Protein AF-A0A0P8C4E2-F1 (afdb_monomer_lite)

Secondary structure (DSSP, 8-state):
----------THHHHHHTSPPPHHHHHHHHHHHHTT-S-HHHHHHHHHHHHH-HHHHHHHHHHHHHHHHHHHHHHHHHS-------------PPPP-------------------

Radius of gyration: 33.0 Å; chains: 1; bounding box: 66×33×83 Å

Sequence (115 aa):
MTQTAHSENDPSEKSFLERAFTTDEKFELLSAYLDNEVTEQQKKLVEQWLLSDLRMQQHYRSQLKLRRAMKALGSHLFSDTPLPSLEKSSPAQPPFNSSNSCTSQKTSQKLSAAS

pLDDT: mean 70.11, std 19.1, range [3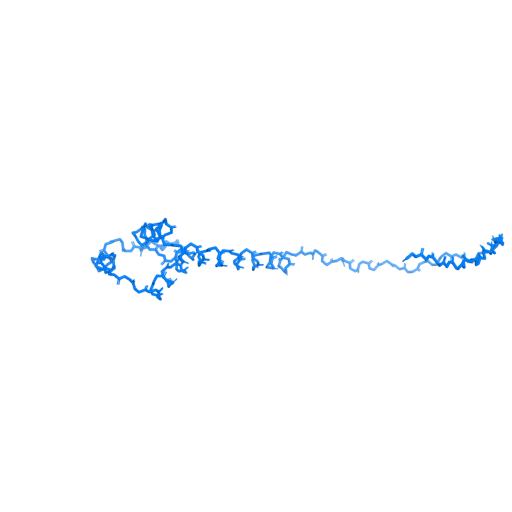8.44, 92.44]

Structure (mmCIF, N/CA/C/O backbone):
data_AF-A0A0P8C4E2-F1
#
_entry.id   AF-A0A0P8C4E2-F1
#
loop_
_atom_site.group_PDB
_atom_site.id
_atom_site.type_symbol
_atom_site.label_atom_id
_atom_site.label_alt_id
_atom_site.label_comp_id
_atom_site.label_asym_id
_atom_site.label_entity_id
_atom_site.label_seq_id
_atom_site.pdbx_PDB_ins_code
_atom_site.Cartn_x
_atom_site.Cartn_y
_atom_site.Cartn_z
_atom_site.occupancy
_atom_site.B_iso_or_equiv
_atom_site.auth_seq_id
_atom_site.auth_comp_id
_atom_site.auth_asym_id
_atom_site.auth_atom_id
_atom_site.pdbx_PDB_model_num
ATOM 1 N N . MET A 1 1 ? 17.138 -21.669 20.458 1.00 38.44 1 MET A N 1
ATOM 2 C CA . MET A 1 1 ? 16.984 -20.273 20.001 1.00 38.44 1 MET A CA 1
ATOM 3 C C . MET A 1 1 ? 15.511 -20.060 19.704 1.00 38.44 1 MET A C 1
ATOM 5 O O . MET A 1 1 ? 15.053 -20.401 18.626 1.00 38.44 1 MET A O 1
ATOM 9 N N . THR A 1 2 ? 14.751 -19.636 20.709 1.00 44.47 2 THR A N 1
ATOM 10 C CA . THR A 1 2 ? 13.295 -19.460 20.644 1.00 44.47 2 THR A CA 1
ATOM 11 C C . THR A 1 2 ? 13.001 -18.002 20.962 1.00 44.47 2 THR A C 1
ATOM 13 O O . THR A 1 2 ? 13.132 -17.595 22.113 1.00 44.47 2 THR A O 1
ATOM 16 N N . GLN A 1 3 ? 12.658 -17.208 19.950 1.00 38.50 3 GLN A N 1
ATOM 17 C CA . GLN A 1 3 ? 12.019 -15.910 20.152 1.00 38.50 3 GLN A CA 1
ATOM 18 C C . GLN A 1 3 ? 10.578 -16.029 19.666 1.00 38.50 3 GLN A C 1
ATOM 20 O O . GLN A 1 3 ? 10.268 -15.865 18.493 1.00 38.50 3 GLN A O 1
ATOM 25 N N . THR A 1 4 ? 9.722 -16.401 20.609 1.00 51.91 4 THR A N 1
ATOM 26 C CA . THR A 1 4 ? 8.266 -16.274 20.566 1.00 51.91 4 THR A CA 1
ATOM 27 C C . THR A 1 4 ? 7.897 -15.181 21.557 1.00 51.91 4 THR A C 1
ATOM 29 O O . THR A 1 4 ? 8.117 -15.382 22.748 1.00 51.91 4 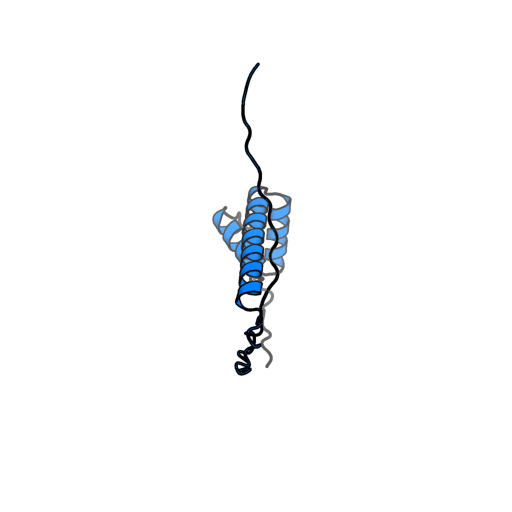THR A O 1
ATOM 32 N N . ALA A 1 5 ? 7.358 -14.061 21.069 1.00 44.03 5 ALA A N 1
ATOM 33 C CA . ALA A 1 5 ? 6.439 -13.180 21.798 1.00 44.03 5 ALA A CA 1
ATOM 34 C C . ALA A 1 5 ? 5.901 -12.087 20.853 1.00 44.03 5 ALA A C 1
ATOM 36 O O . ALA A 1 5 ? 6.194 -10.907 21.015 1.00 44.03 5 ALA A O 1
ATOM 37 N N . HIS A 1 6 ? 5.090 -12.471 19.861 1.00 46.94 6 HIS A N 1
ATOM 38 C CA . HIS A 1 6 ? 4.040 -11.556 19.421 1.00 46.94 6 HIS A CA 1
ATOM 39 C C . HIS A 1 6 ? 3.009 -11.548 20.546 1.00 46.94 6 HIS A C 1
ATOM 41 O O . HIS A 1 6 ? 2.316 -12.537 20.772 1.00 46.94 6 HIS A O 1
ATOM 47 N N . SER A 1 7 ? 3.011 -10.470 21.325 1.00 49.94 7 SER A N 1
ATOM 48 C CA . SER A 1 7 ? 2.048 -10.231 22.392 1.00 49.94 7 SER A CA 1
ATOM 49 C C . SER A 1 7 ? 0.678 -10.000 21.753 1.00 49.94 7 SER A C 1
ATOM 51 O O . SER A 1 7 ? 0.318 -8.882 21.396 1.00 49.94 7 SER A O 1
ATOM 53 N N . GLU A 1 8 ? -0.058 -11.087 21.539 1.00 59.50 8 GLU A N 1
ATOM 54 C CA . GLU A 1 8 ? -1.468 -11.061 21.173 1.00 59.50 8 GLU A CA 1
ATOM 55 C C . GLU A 1 8 ? -2.264 -10.371 22.297 1.00 59.50 8 GLU A C 1
ATOM 57 O O . GLU A 1 8 ? -2.165 -10.758 23.457 1.00 59.50 8 GLU A O 1
ATOM 62 N N . ASN A 1 9 ? -3.087 -9.380 21.939 1.00 53.97 9 ASN A N 1
ATOM 63 C CA . ASN A 1 9 ? -3.983 -8.598 22.809 1.00 53.97 9 ASN A CA 1
ATOM 64 C C . ASN A 1 9 ? -3.347 -7.490 23.664 1.00 53.97 9 ASN A C 1
ATOM 66 O O . ASN A 1 9 ? -3.519 -7.451 24.882 1.00 53.97 9 ASN A O 1
ATOM 70 N N . ASP A 1 10 ? -2.752 -6.493 23.007 1.00 57.94 10 ASP A N 1
ATOM 71 C CA . ASP A 1 10 ? -2.825 -5.131 23.538 1.00 57.94 10 ASP A CA 1
ATOM 72 C C . ASP A 1 10 ? -4.186 -4.501 23.142 1.00 57.94 10 ASP A C 1
ATOM 74 O O . ASP A 1 10 ? -4.516 -4.446 21.951 1.00 57.94 10 ASP A O 1
ATOM 78 N N . PRO A 1 11 ? -5.025 -4.051 24.096 1.00 58.00 11 PRO A N 1
ATOM 79 C CA . PRO A 1 11 ? -6.333 -3.460 23.798 1.00 58.00 11 PRO A CA 1
ATOM 80 C C . PRO A 1 11 ? -6.251 -2.136 23.012 1.00 58.00 11 PRO A C 1
ATOM 82 O O . PRO A 1 11 ? -7.274 -1.678 22.495 1.00 58.00 11 PRO A O 1
ATOM 85 N N . SER A 1 12 ? -5.063 -1.536 22.873 1.00 58.00 12 SER A N 1
ATOM 86 C CA . SER A 1 12 ? -4.837 -0.308 22.106 1.00 58.00 12 SER A CA 1
ATOM 87 C C . SER A 1 12 ? -4.910 -0.537 20.588 1.00 58.00 12 SER A C 1
ATOM 89 O O . SER A 1 12 ? -5.412 0.327 19.868 1.00 58.00 12 SER A O 1
ATOM 91 N N . GLU A 1 13 ? -4.562 -1.731 20.090 1.00 62.34 13 GLU A N 1
ATOM 92 C CA . GLU A 1 13 ? -4.675 -2.094 18.661 1.00 62.34 13 GLU A CA 1
ATOM 93 C C . GLU A 1 13 ? -6.119 -2.011 18.146 1.00 62.34 13 GLU A C 1
ATOM 95 O O . GLU A 1 13 ? -6.380 -1.619 17.010 1.00 62.34 13 GLU A O 1
ATOM 100 N N . LYS A 1 14 ? -7.098 -2.324 18.997 1.00 59.25 14 LYS A N 1
ATOM 101 C CA . LYS A 1 14 ? -8.515 -2.254 18.622 1.00 59.25 14 LYS A CA 1
ATOM 102 C C . LYS A 1 14 ? -8.979 -0.810 18.423 1.00 59.25 14 LYS A C 1
ATOM 104 O O . LYS A 1 14 ? -9.751 -0.532 17.512 1.00 59.25 14 LYS A O 1
ATOM 109 N N . SER A 1 15 ? -8.471 0.106 19.252 1.00 65.25 15 SER A N 1
ATOM 110 C CA . SER A 1 15 ? -8.753 1.541 19.137 1.00 65.25 15 SER A CA 1
ATOM 111 C C . SER A 1 15 ? -8.148 2.147 17.869 1.00 65.25 15 SER A C 1
ATOM 113 O O . SER A 1 15 ? -8.720 3.065 17.283 1.00 65.25 15 SER A O 1
ATOM 115 N N . PHE A 1 16 ? -7.026 1.584 17.418 1.00 68.81 16 PHE A N 1
ATOM 116 C CA . PHE A 1 16 ? -6.366 1.980 16.186 1.00 68.81 16 PHE A CA 1
ATOM 117 C C . PHE A 1 16 ? -7.231 1.644 14.966 1.00 68.81 16 PHE A C 1
ATOM 119 O O . PHE A 1 16 ? -7.451 2.504 14.123 1.00 68.81 16 PHE A O 1
ATOM 126 N N . LEU A 1 17 ? -7.815 0.443 14.918 1.00 69.44 17 LEU A N 1
ATOM 127 C CA . LEU A 1 17 ? -8.653 -0.010 13.797 1.00 69.44 17 LEU A CA 1
ATOM 128 C C . LEU A 1 17 ? -9.989 0.742 13.671 1.00 69.44 17 LEU A C 1
ATOM 130 O O . LEU A 1 17 ? -10.552 0.795 12.579 1.00 69.44 17 LEU A O 1
ATOM 134 N N . GLU A 1 18 ? -10.498 1.314 14.765 1.00 68.12 18 GLU A N 1
ATOM 135 C CA . GLU A 1 18 ? -11.779 2.040 14.787 1.00 68.12 18 GLU A CA 1
ATOM 136 C C . GLU A 1 18 ? -11.627 3.544 14.497 1.00 68.12 18 GLU A C 1
ATOM 138 O O . GLU A 1 18 ? -12.615 4.270 14.353 1.00 68.12 18 GLU A O 1
ATOM 143 N N . ARG A 1 19 ? -10.388 4.037 14.380 1.00 81.25 19 ARG A N 1
ATOM 144 C CA . ARG A 1 19 ? -10.113 5.428 14.017 1.00 81.25 19 ARG A CA 1
ATOM 145 C C . ARG A 1 19 ? -10.179 5.614 12.499 1.00 81.25 19 ARG A C 1
ATOM 147 O O . ARG A 1 19 ? -9.728 4.782 11.720 1.00 81.25 19 ARG A O 1
ATOM 154 N N . ALA A 1 20 ? -10.705 6.756 12.059 1.00 79.88 20 ALA A N 1
ATOM 155 C CA . ALA A 1 20 ? -10.558 7.190 10.676 1.00 79.88 20 ALA A CA 1
ATOM 156 C C . ALA A 1 20 ? -9.082 7.501 10.373 1.00 79.88 20 ALA A C 1
ATOM 158 O O . ALA A 1 20 ? -8.505 8.401 10.979 1.00 79.88 20 ALA A O 1
ATOM 159 N N . PHE A 1 21 ? -8.504 6.770 9.421 1.00 84.62 21 PHE A N 1
ATOM 160 C CA . PHE A 1 21 ? -7.120 6.944 8.984 1.00 84.62 21 PHE A CA 1
ATOM 161 C C . PHE A 1 21 ? -6.992 8.029 7.913 1.00 84.62 21 PHE A C 1
ATOM 163 O O . PHE A 1 21 ? -7.746 8.053 6.928 1.00 84.62 21 PHE A O 1
ATOM 170 N N . THR A 1 22 ? -5.990 8.885 8.076 1.00 89.94 22 THR A N 1
ATOM 171 C CA . THR A 1 22 ? -5.534 9.838 7.061 1.00 89.94 22 THR A CA 1
ATOM 172 C C . THR A 1 22 ? -4.874 9.119 5.879 1.00 89.94 22 THR A C 1
ATOM 174 O O . THR A 1 22 ? -4.601 7.921 5.913 1.00 89.94 22 THR A O 1
ATOM 177 N N . THR A 1 23 ? -4.636 9.843 4.781 1.00 86.56 23 THR A N 1
ATOM 178 C CA . THR A 1 23 ? -3.984 9.259 3.594 1.00 86.56 23 THR A CA 1
ATOM 179 C C . THR A 1 23 ? -2.552 8.811 3.896 1.00 86.56 23 THR A C 1
ATOM 181 O O . THR A 1 23 ? -2.130 7.773 3.390 1.00 86.56 23 THR A O 1
ATOM 184 N N . ASP A 1 24 ? -1.835 9.553 4.742 1.00 87.69 24 ASP A N 1
ATOM 185 C CA . ASP A 1 24 ? -0.449 9.249 5.103 1.00 87.69 24 ASP A CA 1
ATOM 186 C C . ASP A 1 24 ? -0.361 8.021 6.016 1.00 87.69 24 ASP A C 1
ATOM 188 O O . ASP A 1 24 ? 0.427 7.118 5.749 1.00 87.69 24 ASP A O 1
ATOM 192 N N . GLU A 1 25 ? -1.247 7.902 7.011 1.00 89.94 25 GLU A N 1
ATOM 193 C CA . GLU A 1 25 ? -1.297 6.709 7.873 1.00 89.94 25 GLU A CA 1
ATOM 194 C C . GLU A 1 25 ? -1.657 5.445 7.077 1.00 89.94 25 GLU A C 1
ATOM 196 O O . GLU A 1 25 ? -1.117 4.366 7.317 1.00 89.94 25 GLU A O 1
ATOM 201 N N . LYS A 1 26 ? -2.545 5.565 6.079 1.00 90.12 26 LYS A N 1
ATOM 202 C CA . LYS A 1 26 ? -2.854 4.451 5.170 1.00 90.12 26 LYS A CA 1
ATOM 203 C C . LYS A 1 26 ? -1.636 4.037 4.348 1.00 90.12 26 LYS A C 1
ATOM 205 O O . LYS A 1 26 ? -1.437 2.843 4.127 1.00 90.12 26 LYS A O 1
ATOM 210 N N . PHE A 1 27 ? -0.844 5.004 3.880 1.00 90.00 27 PHE A N 1
ATOM 211 C CA . PHE A 1 27 ? 0.398 4.733 3.160 1.00 90.00 27 PHE A CA 1
ATOM 212 C C . PHE A 1 27 ? 1.394 3.992 4.055 1.00 90.00 27 PHE A C 1
ATOM 214 O O . PHE A 1 27 ? 1.918 2.959 3.638 1.00 90.00 27 PHE A O 1
ATOM 221 N N . GLU A 1 28 ? 1.601 4.477 5.279 1.00 91.31 28 GLU A N 1
ATOM 222 C CA . GLU A 1 28 ? 2.526 3.885 6.248 1.00 91.31 28 GLU A CA 1
ATOM 223 C C . GLU A 1 28 ? 2.139 2.434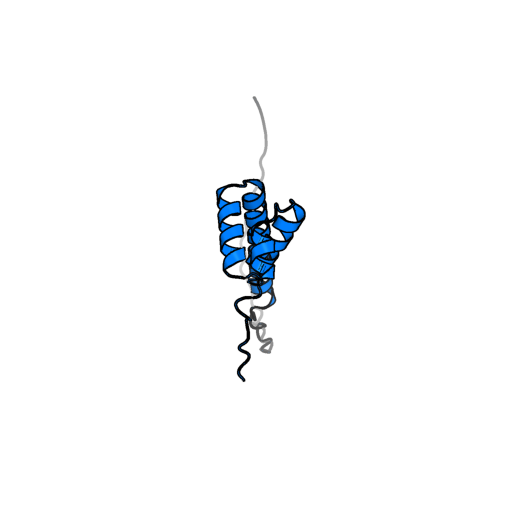 6.568 1.00 91.31 28 GLU A C 1
ATOM 225 O O . GLU A 1 28 ? 2.969 1.522 6.469 1.00 91.31 28 GLU A O 1
ATOM 230 N N . LEU A 1 29 ? 0.848 2.193 6.819 1.00 91.75 29 LEU A N 1
ATOM 231 C CA . LEU A 1 29 ? 0.341 0.851 7.093 1.00 91.75 29 LEU A CA 1
ATOM 232 C C . LEU A 1 29 ? 0.471 -0.083 5.880 1.00 91.75 29 LEU A C 1
ATOM 234 O O . LEU A 1 29 ? 0.758 -1.269 6.035 1.00 91.75 29 LEU A O 1
ATOM 238 N N . LEU A 1 30 ? 0.292 0.431 4.658 1.00 92.06 30 LEU A N 1
ATOM 239 C CA . LEU A 1 30 ? 0.461 -0.355 3.435 1.00 92.06 30 LEU A CA 1
ATOM 240 C C . LEU A 1 30 ? 1.925 -0.742 3.189 1.00 92.06 30 LEU A C 1
ATOM 242 O O . LEU A 1 30 ? 2.176 -1.867 2.751 1.00 92.06 30 LEU A O 1
ATOM 246 N N . SER A 1 31 ? 2.881 0.151 3.474 1.00 90.69 31 SER A N 1
ATOM 247 C CA . SER A 1 31 ? 4.306 -0.204 3.424 1.00 90.69 31 SER A CA 1
ATOM 248 C C . SER A 1 31 ? 4.642 -1.292 4.438 1.00 90.69 31 SER A C 1
ATOM 250 O O . SER A 1 31 ? 5.168 -2.330 4.041 1.00 90.69 31 SER A O 1
ATOM 252 N N . ALA A 1 32 ? 4.228 -1.127 5.698 1.00 92.31 32 ALA A N 1
ATOM 253 C CA . ALA A 1 32 ? 4.437 -2.140 6.730 1.00 92.31 32 ALA A CA 1
ATOM 254 C C . ALA A 1 32 ? 3.796 -3.486 6.340 1.00 92.31 32 ALA A C 1
ATOM 256 O O . ALA A 1 32 ? 4.388 -4.547 6.540 1.00 92.31 32 ALA A O 1
ATOM 257 N N . TYR A 1 33 ? 2.613 -3.462 5.707 1.00 92.31 33 TYR A N 1
ATOM 258 C CA . TYR A 1 33 ? 1.948 -4.673 5.220 1.00 92.31 33 TYR A CA 1
ATOM 259 C C . TYR A 1 33 ? 2.786 -5.426 4.183 1.00 92.31 33 TYR A C 1
ATOM 261 O O . TYR A 1 33 ? 2.860 -6.654 4.222 1.00 92.31 33 TYR A O 1
ATOM 269 N N . LEU A 1 34 ? 3.448 -4.717 3.267 1.00 89.12 34 LEU A N 1
ATOM 270 C CA . LEU A 1 34 ? 4.324 -5.350 2.281 1.00 89.12 34 LEU A CA 1
ATOM 271 C C . LEU A 1 34 ? 5.584 -5.964 2.894 1.00 89.12 34 LEU A C 1
ATOM 273 O O . LEU A 1 34 ? 6.122 -6.926 2.329 1.00 89.12 34 LEU A O 1
ATOM 277 N N . ASP A 1 35 ? 6.063 -5.407 3.998 1.00 87.81 35 ASP A N 1
ATOM 278 C CA . ASP A 1 35 ? 7.235 -5.890 4.727 1.00 87.81 35 ASP A CA 1
ATOM 279 C C . ASP A 1 35 ? 6.876 -6.920 5.818 1.00 87.81 35 ASP A C 1
ATOM 281 O O . ASP A 1 35 ? 7.765 -7.454 6.474 1.00 87.81 35 ASP A O 1
ATOM 285 N N . ASN A 1 36 ? 5.595 -7.308 5.918 1.00 87.50 36 ASN A N 1
ATOM 286 C CA . ASN A 1 36 ? 5.041 -8.220 6.929 1.00 87.50 36 ASN A CA 1
ATOM 287 C C . ASN A 1 36 ? 5.209 -7.715 8.377 1.00 87.50 36 ASN A C 1
ATOM 289 O O . ASN A 1 36 ? 5.244 -8.514 9.311 1.00 87.50 36 ASN A O 1
ATOM 293 N N . GLU A 1 37 ? 5.277 -6.398 8.570 1.00 91.75 37 GLU A N 1
ATOM 294 C CA . GLU A 1 37 ? 5.416 -5.744 9.879 1.00 91.75 37 GLU A CA 1
ATOM 295 C C . GLU A 1 37 ? 4.066 -5.300 10.473 1.00 91.75 37 GLU A C 1
ATOM 297 O O . GLU A 1 37 ? 4.021 -4.488 11.393 1.00 91.75 37 GLU A O 1
ATOM 302 N N . VAL A 1 38 ? 2.947 -5.823 9.961 1.00 89.00 38 VAL A N 1
ATOM 303 C CA . VAL A 1 38 ? 1.594 -5.526 10.465 1.00 89.00 38 VAL A CA 1
ATOM 304 C C . VAL A 1 38 ? 0.989 -6.712 11.199 1.00 89.00 38 VAL A C 1
ATOM 306 O O . VAL A 1 38 ? 1.324 -7.868 10.936 1.00 89.00 38 VAL A O 1
ATOM 309 N N . THR A 1 39 ? 0.035 -6.433 12.082 1.00 88.94 39 THR A N 1
ATOM 310 C CA . THR A 1 39 ? -0.740 -7.475 12.765 1.00 88.94 39 THR A CA 1
ATOM 311 C C . THR A 1 39 ? -1.848 -8.044 11.874 1.00 88.94 39 THR A C 1
ATOM 313 O O . THR A 1 39 ? -2.247 -7.452 10.867 1.00 88.94 39 THR A O 1
ATOM 316 N N . GLU A 1 40 ? -2.384 -9.216 12.229 1.00 87.44 40 GLU A N 1
ATOM 317 C CA . GLU A 1 40 ? -3.437 -9.894 11.452 1.00 87.44 40 GLU A CA 1
ATOM 318 C C . GLU A 1 40 ? -4.710 -9.041 11.301 1.00 87.44 40 GLU A C 1
ATOM 320 O O . GLU A 1 40 ? -5.413 -9.103 10.289 1.00 87.44 40 GLU A O 1
ATOM 325 N N . GLN A 1 41 ? -5.019 -8.213 12.296 1.00 86.31 41 GLN A N 1
ATOM 326 C CA . GLN A 1 41 ? -6.165 -7.316 12.269 1.00 86.31 41 GLN A CA 1
ATOM 327 C C . GLN A 1 41 ? -5.925 -6.127 11.328 1.00 86.31 41 GLN A C 1
ATOM 329 O O . GLN A 1 41 ? -6.799 -5.795 10.524 1.00 86.31 41 GLN A O 1
ATOM 334 N N . GLN A 1 42 ? -4.733 -5.528 11.379 1.00 89.44 42 GLN A N 1
ATOM 335 C CA . GLN A 1 42 ? -4.321 -4.460 10.464 1.00 89.44 42 GLN A CA 1
ATOM 336 C C . GLN A 1 42 ? -4.269 -4.958 9.016 1.00 89.44 42 GLN A C 1
ATOM 338 O O . GLN A 1 42 ? -4.720 -4.272 8.101 1.00 89.44 42 GLN A O 1
ATOM 343 N N . LYS A 1 43 ? -3.814 -6.194 8.802 1.00 91.25 43 LYS A N 1
ATOM 344 C CA . LYS A 1 43 ? -3.835 -6.851 7.495 1.00 91.25 43 LYS A CA 1
ATOM 345 C C . LYS A 1 43 ? -5.241 -6.914 6.898 1.00 91.25 43 LYS A C 1
ATOM 347 O O . LYS A 1 43 ? -5.427 -6.492 5.760 1.00 91.25 43 LYS A O 1
ATOM 352 N N . LYS A 1 44 ? -6.242 -7.358 7.667 1.00 90.88 44 LYS A N 1
ATOM 353 C CA . LYS A 1 44 ? -7.646 -7.382 7.209 1.00 90.88 44 LYS A CA 1
ATOM 354 C C . LYS A 1 44 ? -8.161 -5.990 6.839 1.00 90.88 44 LYS A C 1
ATOM 356 O O . LYS A 1 44 ? -8.901 -5.842 5.869 1.00 90.88 44 LYS A O 1
ATOM 361 N N . LEU A 1 45 ? -7.763 -4.971 7.598 1.00 90.94 45 LEU A N 1
ATOM 362 C CA . LEU A 1 45 ? -8.117 -3.583 7.315 1.00 90.94 45 LEU A CA 1
ATOM 363 C C . LEU A 1 45 ? -7.486 -3.095 5.999 1.00 90.94 45 LEU A C 1
ATOM 365 O O . LEU A 1 45 ? -8.182 -2.532 5.153 1.00 90.94 45 LEU A O 1
ATOM 369 N N . VAL A 1 46 ? -6.196 -3.368 5.786 1.00 91.25 46 VAL A N 1
ATOM 370 C CA . VAL A 1 46 ? -5.499 -3.040 4.533 1.00 91.25 46 VAL A CA 1
ATOM 371 C C . VAL A 1 46 ? -6.122 -3.783 3.349 1.00 91.25 46 VAL A C 1
ATOM 373 O O . VAL A 1 46 ? -6.356 -3.175 2.306 1.00 91.25 46 VAL A O 1
ATOM 376 N N . GLU A 1 47 ? -6.456 -5.066 3.503 1.00 92.44 47 GLU A N 1
ATOM 377 C CA . GLU A 1 47 ? -7.170 -5.844 2.484 1.00 92.44 47 GLU A CA 1
ATOM 378 C C . GLU A 1 47 ? -8.519 -5.205 2.127 1.00 92.44 47 GLU A C 1
ATOM 380 O O . GLU A 1 47 ? -8.836 -5.059 0.945 1.00 92.44 47 GLU A O 1
ATOM 385 N N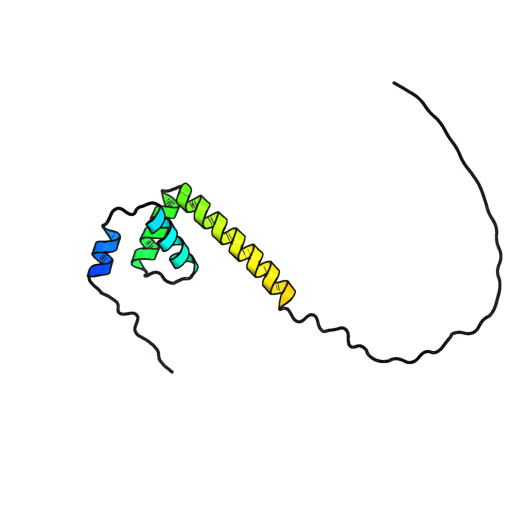 . GLN A 1 48 ? -9.284 -4.741 3.119 1.00 91.62 48 GLN A N 1
ATOM 386 C CA . GLN A 1 48 ? -10.534 -4.022 2.876 1.00 91.62 48 GLN A CA 1
ATOM 387 C C . GLN A 1 48 ? -10.302 -2.718 2.098 1.00 91.62 48 GLN A C 1
ATOM 389 O O . GLN A 1 48 ? -11.024 -2.444 1.135 1.00 91.62 48 GLN A O 1
ATOM 394 N N . TRP A 1 49 ? -9.274 -1.938 2.442 1.00 91.50 49 TRP A N 1
ATOM 395 C CA . TRP A 1 49 ? -8.930 -0.724 1.696 1.00 91.50 49 TRP A CA 1
ATOM 396 C C . TRP A 1 49 ? -8.493 -1.009 0.265 1.00 91.50 49 TRP A C 1
ATOM 398 O O . TRP A 1 49 ? -8.834 -0.243 -0.635 1.00 91.50 49 TRP A O 1
ATOM 408 N N . LEU A 1 50 ? -7.787 -2.113 0.024 1.00 91.00 50 LEU A N 1
ATOM 409 C CA . LEU A 1 50 ? -7.422 -2.528 -1.328 1.00 91.00 50 LEU A CA 1
ATOM 410 C C . LEU A 1 50 ? -8.647 -2.910 -2.166 1.00 91.00 50 LEU A C 1
ATOM 412 O O . LEU A 1 50 ? -8.591 -2.787 -3.387 1.00 91.00 50 LEU A O 1
ATOM 416 N N . LEU A 1 51 ? -9.764 -3.310 -1.556 1.00 92.19 51 LEU A N 1
ATOM 417 C CA . LEU A 1 51 ? -11.013 -3.564 -2.278 1.00 92.19 51 LEU A CA 1
ATOM 418 C C . LEU A 1 51 ? -11.786 -2.275 -2.585 1.00 92.19 51 LEU A C 1
ATOM 420 O O . LEU A 1 51 ? -12.354 -2.155 -3.669 1.00 92.19 51 LEU A O 1
ATOM 424 N N . SER A 1 52 ? -11.799 -1.310 -1.661 1.00 90.19 52 SER A N 1
ATOM 425 C CA . SER A 1 52 ? -12.651 -0.117 -1.766 1.00 90.19 52 SER A CA 1
ATOM 426 C C . SER A 1 52 ? -11.961 1.141 -2.313 1.00 90.19 52 SER A C 1
ATOM 428 O O . SER A 1 52 ? -12.637 1.9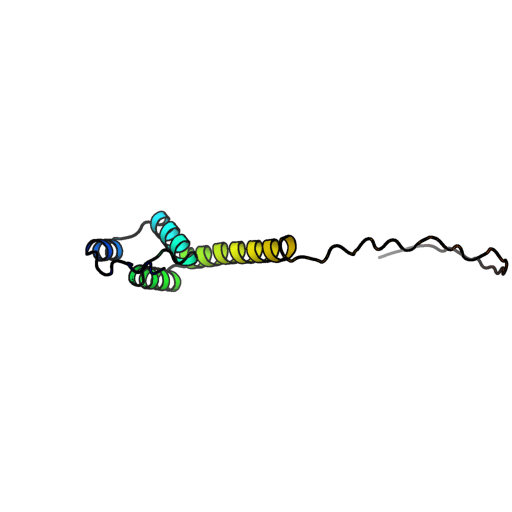96 -2.881 1.00 90.19 52 SER A O 1
ATOM 430 N N . ASP A 1 53 ? -10.646 1.304 -2.123 1.00 89.81 53 ASP A N 1
ATOM 431 C CA . ASP A 1 53 ? -9.917 2.547 -2.417 1.00 89.81 53 ASP A CA 1
ATOM 432 C C . ASP A 1 53 ? -8.939 2.381 -3.595 1.00 89.81 53 ASP A C 1
ATOM 434 O O . ASP A 1 53 ? -7.891 1.733 -3.510 1.00 89.81 53 ASP A O 1
ATOM 438 N N . LEU A 1 54 ? -9.261 3.036 -4.714 1.00 90.06 54 LEU A N 1
ATOM 439 C CA . LEU A 1 54 ? -8.441 3.026 -5.927 1.00 90.06 54 LEU A CA 1
ATOM 440 C C . LEU A 1 54 ? -7.039 3.614 -5.713 1.00 90.06 54 LEU A C 1
ATOM 442 O O . LEU A 1 54 ? -6.086 3.151 -6.346 1.00 90.06 54 LEU A O 1
ATOM 446 N N . ARG A 1 55 ? -6.881 4.617 -4.838 1.00 88.56 55 ARG A N 1
ATOM 447 C CA . ARG A 1 55 ? -5.564 5.217 -4.567 1.00 88.56 55 ARG A CA 1
ATOM 448 C C . ARG A 1 55 ? -4.664 4.215 -3.855 1.00 88.56 55 ARG A C 1
ATOM 450 O O . ARG A 1 55 ? -3.501 4.072 -4.229 1.00 88.56 55 ARG A O 1
ATOM 457 N N . MET A 1 56 ? -5.228 3.455 -2.919 1.00 89.12 56 MET A N 1
ATOM 458 C CA . MET A 1 56 ? -4.517 2.380 -2.224 1.00 89.12 56 MET A CA 1
ATOM 459 C C . MET A 1 56 ? -4.089 1.270 -3.182 1.00 89.12 56 MET A C 1
ATOM 461 O O . MET A 1 56 ? -2.933 0.847 -3.163 1.00 89.12 56 MET A O 1
ATOM 465 N N . GLN A 1 57 ? -4.971 0.861 -4.098 1.00 92.31 57 GLN A N 1
ATOM 466 C CA . GLN A 1 57 ? -4.624 -0.116 -5.136 1.00 92.31 57 GLN A CA 1
ATOM 467 C C . GLN A 1 57 ? -3.476 0.368 -6.031 1.00 92.31 57 GLN A C 1
ATOM 469 O O . GLN A 1 57 ? -2.557 -0.394 -6.344 1.00 92.31 57 GLN A O 1
ATOM 474 N N . GLN A 1 58 ? -3.507 1.632 -6.462 1.00 91.75 58 GLN A N 1
ATOM 475 C CA . GLN A 1 58 ? -2.428 2.213 -7.265 1.00 91.75 58 GLN A CA 1
ATOM 476 C C . GLN A 1 58 ? -1.106 2.253 -6.497 1.00 91.75 58 GLN A C 1
ATOM 478 O O . GLN A 1 58 ? -0.054 1.946 -7.071 1.00 91.75 58 GLN A O 1
ATOM 483 N N . HIS A 1 59 ? -1.165 2.584 -5.207 1.00 89.75 59 HIS A N 1
ATOM 484 C CA . HIS A 1 59 ? 0.003 2.620 -4.345 1.00 89.75 59 HIS A CA 1
ATOM 485 C C . HIS A 1 59 ? 0.642 1.235 -4.204 1.00 89.75 59 HIS A C 1
ATOM 487 O O . HIS A 1 59 ? 1.820 1.054 -4.522 1.00 89.75 59 HIS A O 1
ATOM 493 N N . TYR A 1 60 ? -0.176 0.232 -3.878 1.00 92.19 60 TYR A N 1
ATOM 494 C CA . TYR A 1 60 ? 0.237 -1.166 -3.774 1.00 92.19 60 TYR A CA 1
ATOM 495 C C . TYR A 1 60 ? 0.896 -1.668 -5.065 1.00 92.19 60 TYR A C 1
ATOM 497 O O . TYR A 1 60 ? 1.979 -2.257 -5.048 1.00 92.19 60 TYR A O 1
ATOM 505 N N . ARG A 1 61 ? 0.291 -1.373 -6.224 1.00 91.62 61 ARG A N 1
ATOM 506 C CA . ARG A 1 61 ? 0.856 -1.745 -7.532 1.00 91.62 61 ARG A CA 1
ATOM 507 C C . ARG A 1 61 ? 2.199 -1.069 -7.794 1.00 91.62 61 ARG A C 1
ATOM 509 O O . ARG A 1 61 ? 3.080 -1.701 -8.377 1.00 91.62 61 ARG A O 1
ATOM 516 N N . SER A 1 62 ? 2.352 0.194 -7.406 1.00 90.75 62 SER A N 1
ATOM 517 C CA . SER A 1 62 ? 3.593 0.951 -7.596 1.00 90.75 62 SER A CA 1
ATOM 518 C C . SER A 1 62 ? 4.726 0.399 -6.729 1.00 90.75 62 SER A C 1
ATOM 520 O O . SER A 1 62 ? 5.797 0.100 -7.260 1.00 90.75 62 SER A O 1
ATOM 522 N N . GLN A 1 63 ? 4.470 0.148 -5.443 1.00 87.25 63 GLN A N 1
ATOM 523 C CA . GLN A 1 63 ? 5.445 -0.479 -4.542 1.00 87.25 63 GLN A CA 1
ATOM 524 C C . GLN A 1 63 ? 5.821 -1.900 -5.004 1.00 87.25 63 GLN A C 1
ATOM 526 O O . GLN A 1 63 ? 6.999 -2.262 -5.022 1.00 87.25 63 GLN A O 1
ATOM 531 N N . LEU A 1 64 ? 4.855 -2.696 -5.480 1.00 90.00 64 LEU A N 1
ATOM 532 C CA . LEU A 1 64 ? 5.129 -4.041 -5.992 1.00 90.00 64 LEU A CA 1
ATOM 533 C C . LEU A 1 64 ? 6.000 -4.022 -7.259 1.00 90.00 64 LEU A C 1
ATOM 535 O O . LEU A 1 64 ? 6.887 -4.864 -7.412 1.00 90.00 64 LEU A O 1
ATOM 539 N N . LYS A 1 65 ? 5.772 -3.063 -8.167 1.00 90.00 65 LYS A N 1
ATOM 540 C CA . LYS A 1 65 ? 6.629 -2.861 -9.348 1.00 90.00 65 LYS A CA 1
ATOM 541 C C . LYS A 1 65 ? 8.063 -2.533 -8.940 1.00 90.00 65 LYS A C 1
ATOM 543 O O . LYS A 1 65 ? 8.983 -3.140 -9.486 1.00 90.00 65 LYS A O 1
ATOM 548 N N . LEU A 1 66 ? 8.243 -1.635 -7.970 1.00 87.31 66 LEU A N 1
ATOM 549 C CA . LEU A 1 66 ? 9.563 -1.267 -7.462 1.00 87.31 66 LEU A CA 1
ATOM 550 C C . LEU A 1 66 ? 10.289 -2.482 -6.869 1.00 87.31 66 LEU A C 1
ATOM 552 O O . LEU A 1 66 ? 11.403 -2.789 -7.288 1.00 87.31 66 LEU A O 1
ATOM 556 N N . ARG A 1 67 ? 9.630 -3.244 -5.986 1.00 87.06 67 ARG A N 1
ATOM 557 C CA . ARG A 1 67 ? 10.213 -4.459 -5.387 1.00 87.06 67 ARG A CA 1
ATOM 558 C C . ARG A 1 67 ? 10.593 -5.501 -6.439 1.00 87.06 67 ARG A C 1
ATOM 560 O O . ARG A 1 67 ? 11.657 -6.107 -6.348 1.00 87.06 67 ARG A O 1
ATOM 567 N N . ARG A 1 68 ? 9.762 -5.694 -7.471 1.00 87.81 68 ARG A N 1
ATOM 568 C CA . ARG A 1 68 ? 10.081 -6.593 -8.595 1.00 87.81 68 ARG A CA 1
ATOM 569 C C . ARG A 1 68 ? 11.315 -6.127 -9.367 1.00 87.81 68 ARG A C 1
ATOM 571 O O . ARG A 1 68 ? 12.174 -6.953 -9.657 1.00 87.81 68 ARG A O 1
ATOM 578 N N . ALA A 1 69 ? 11.416 -4.832 -9.663 1.00 87.31 69 ALA A N 1
ATOM 579 C CA . ALA A 1 69 ? 12.574 -4.265 -10.350 1.00 87.31 69 ALA A CA 1
ATOM 580 C C . ALA A 1 69 ? 13.859 -4.407 -9.516 1.00 87.31 69 ALA A C 1
ATOM 582 O O . ALA A 1 69 ? 14.884 -4.840 -10.037 1.00 87.31 69 ALA A O 1
ATOM 583 N N . MET A 1 70 ? 13.793 -4.132 -8.209 1.00 86.50 70 MET A N 1
ATOM 584 C CA . MET A 1 70 ? 14.930 -4.309 -7.298 1.00 86.50 70 MET A CA 1
ATOM 585 C C . MET A 1 70 ? 15.342 -5.777 -7.167 1.00 86.50 70 MET A C 1
ATOM 587 O O . MET A 1 70 ? 16.532 -6.076 -7.201 1.00 86.50 70 MET A O 1
ATOM 591 N N . LYS A 1 71 ? 14.381 -6.708 -7.082 1.00 84.62 71 LYS A N 1
ATOM 592 C CA . LYS A 1 71 ? 14.669 -8.149 -7.068 1.00 84.62 71 LYS A CA 1
ATOM 593 C C . LYS A 1 71 ? 15.336 -8.605 -8.366 1.00 84.62 71 LYS A C 1
ATOM 595 O O . LYS A 1 71 ? 16.270 -9.395 -8.304 1.00 84.62 71 LYS A O 1
ATOM 600 N N . ALA A 1 72 ? 14.894 -8.092 -9.517 1.00 83.38 72 ALA A N 1
ATOM 601 C CA . ALA A 1 72 ? 15.523 -8.380 -10.804 1.00 83.38 72 ALA A CA 1
ATOM 602 C C . ALA A 1 72 ? 16.972 -7.863 -10.857 1.00 83.38 72 ALA A C 1
ATOM 604 O O . ALA A 1 72 ? 17.874 -8.598 -11.259 1.00 83.38 72 ALA A O 1
ATOM 605 N N . LEU A 1 73 ? 17.217 -6.642 -10.371 1.00 79.88 73 LEU A N 1
ATOM 606 C CA . LEU A 1 73 ? 18.566 -6.078 -10.292 1.00 79.88 73 LEU A CA 1
ATOM 607 C C . LEU A 1 73 ? 19.466 -6.873 -9.334 1.00 79.88 73 LEU A C 1
ATOM 609 O O . LEU A 1 73 ? 20.571 -7.259 -9.705 1.00 79.88 73 LEU A O 1
ATOM 613 N N . GLY A 1 74 ? 18.980 -7.167 -8.126 1.00 71.06 74 GLY A N 1
ATOM 614 C CA . GLY A 1 74 ? 19.714 -7.950 -7.135 1.00 71.06 74 GLY A CA 1
ATOM 615 C C . GLY A 1 74 ? 20.019 -9.364 -7.626 1.00 71.06 74 GLY A C 1
ATOM 616 O O . GLY A 1 74 ? 21.129 -9.850 -7.443 1.00 71.06 74 GLY A O 1
ATOM 617 N N . SER A 1 75 ? 19.085 -10.000 -8.338 1.00 63.84 75 SER A N 1
ATOM 618 C CA . SER A 1 75 ? 19.351 -11.316 -8.918 1.00 63.84 75 SER A CA 1
ATOM 619 C C . SER A 1 75 ? 20.483 -11.296 -9.940 1.00 63.84 75 SER A C 1
ATOM 621 O O . SER A 1 75 ? 21.231 -12.252 -9.965 1.00 63.84 75 SER A O 1
ATOM 623 N N . HIS A 1 76 ? 20.661 -10.226 -10.721 1.00 65.56 76 HIS A N 1
ATOM 624 C CA . HIS A 1 76 ? 21.732 -10.151 -11.722 1.00 65.56 76 HIS A CA 1
ATOM 625 C C . HIS A 1 76 ? 23.086 -9.716 -11.135 1.00 65.56 76 HIS A C 1
ATOM 627 O O . HIS A 1 76 ? 24.131 -10.075 -11.665 1.00 65.56 76 HIS A O 1
ATOM 633 N N . LEU A 1 77 ? 23.090 -8.921 -10.059 1.00 59.31 77 LEU A N 1
ATOM 634 C CA . LEU A 1 77 ? 24.328 -8.444 -9.427 1.00 59.31 77 LEU A CA 1
ATOM 635 C C . LEU A 1 77 ? 24.916 -9.433 -8.413 1.00 59.31 77 LEU A C 1
ATOM 637 O O . LEU A 1 77 ? 26.125 -9.432 -8.210 1.00 59.31 77 LEU A O 1
ATOM 641 N N . PHE A 1 78 ? 24.074 -10.255 -7.781 1.00 60.88 78 PHE A N 1
ATOM 642 C CA . PHE A 1 78 ? 24.482 -11.180 -6.718 1.00 60.88 78 PHE A CA 1
ATOM 643 C C . PHE A 1 78 ? 24.345 -12.657 -7.101 1.00 60.88 78 PHE A C 1
ATOM 645 O O . PHE A 1 78 ? 24.699 -13.517 -6.300 1.00 60.88 78 PHE A O 1
ATOM 652 N N . SER A 1 79 ? 23.848 -12.986 -8.300 1.00 55.97 79 SER A N 1
ATOM 653 C CA . SER A 1 79 ? 24.069 -14.324 -8.842 1.00 55.97 79 SER A CA 1
ATOM 654 C C . SER A 1 79 ? 25.509 -14.391 -9.328 1.00 55.97 79 SER A C 1
ATOM 656 O O . SER A 1 79 ? 25.830 -13.777 -10.347 1.00 55.97 79 SER A O 1
ATOM 658 N N . ASP A 1 80 ? 26.350 -15.117 -8.592 1.00 56.12 80 ASP A N 1
ATOM 659 C CA . ASP A 1 80 ? 27.654 -15.608 -9.025 1.00 56.12 80 ASP A CA 1
ATOM 660 C C . ASP A 1 80 ? 27.576 -16.107 -10.472 1.00 56.12 80 ASP A C 1
ATOM 662 O O . ASP A 1 80 ? 27.266 -17.265 -10.754 1.00 56.12 80 ASP A O 1
ATOM 666 N N . THR A 1 81 ? 27.854 -15.217 -11.420 1.00 58.28 81 THR A N 1
ATOM 667 C CA . THR A 1 81 ? 28.348 -15.659 -12.711 1.00 58.28 81 THR A CA 1
ATOM 668 C C . THR A 1 81 ? 29.750 -16.145 -12.385 1.00 58.28 81 THR A C 1
ATOM 670 O O . THR A 1 81 ? 30.537 -15.333 -11.887 1.00 58.28 81 THR A O 1
ATOM 673 N N . PRO A 1 82 ? 30.084 -17.433 -12.583 1.00 50.06 82 PRO A N 1
ATOM 674 C CA . PRO A 1 82 ? 31.451 -17.871 -12.398 1.00 50.06 82 PRO A CA 1
ATOM 675 C C . PRO A 1 82 ? 32.304 -16.976 -13.290 1.00 50.06 82 PRO A C 1
ATOM 677 O O . PRO A 1 82 ? 32.100 -16.941 -14.507 1.00 50.06 82 PRO A O 1
ATOM 680 N N . LEU A 1 83 ? 33.202 -16.202 -12.677 1.00 54.16 83 LEU A N 1
ATOM 681 C CA . LEU A 1 83 ? 34.296 -15.551 -13.383 1.00 54.16 83 LEU A CA 1
ATOM 682 C C . LEU A 1 83 ? 34.860 -16.604 -14.343 1.00 54.16 83 LEU A C 1
ATOM 684 O O . LEU A 1 83 ? 35.234 -17.677 -13.858 1.00 54.16 83 LEU A O 1
ATOM 688 N N . PRO A 1 84 ? 34.871 -16.380 -15.673 1.00 56.94 84 PRO A N 1
ATOM 689 C CA . PRO A 1 84 ? 35.510 -17.325 -16.567 1.00 56.94 84 PRO A CA 1
ATOM 690 C C . PRO A 1 84 ? 36.951 -17.442 -16.087 1.00 56.94 84 PRO A C 1
ATOM 692 O O . PRO A 1 84 ? 37.696 -16.459 -16.109 1.00 56.94 84 PRO A O 1
ATOM 695 N N . SER A 1 85 ? 37.296 -18.617 -15.556 1.00 44.94 85 SER A N 1
ATOM 696 C CA . SER A 1 85 ? 38.640 -18.924 -15.101 1.00 44.94 85 SER A CA 1
ATOM 697 C C . SER A 1 85 ? 39.596 -18.504 -16.198 1.00 44.94 85 SER A C 1
ATOM 699 O O . SER A 1 85 ? 39.528 -18.994 -17.325 1.00 44.94 85 SER A O 1
ATOM 701 N N . LEU A 1 86 ? 40.477 -17.572 -15.855 1.00 51.09 86 LEU A N 1
ATOM 702 C CA . LEU A 1 86 ? 41.624 -17.182 -16.653 1.00 51.09 86 LEU A CA 1
ATOM 703 C C . LEU A 1 86 ? 42.622 -18.358 -16.632 1.00 51.09 86 LEU A C 1
ATOM 705 O O . LEU A 1 86 ? 43.726 -18.256 -16.102 1.00 51.09 86 LEU A O 1
ATOM 709 N N . GLU A 1 87 ? 42.219 -19.519 -17.158 1.00 52.97 87 GLU A N 1
ATOM 710 C CA . GLU A 1 87 ? 43.117 -20.637 -17.426 1.00 52.97 87 GLU A CA 1
ATOM 711 C C . GLU A 1 87 ? 43.953 -20.282 -18.654 1.00 52.97 87 GLU A C 1
ATOM 713 O O . GLU A 1 87 ? 43.635 -20.552 -19.808 1.00 52.97 87 GLU A O 1
ATOM 718 N N . LYS A 1 88 ? 45.024 -19.555 -18.353 1.00 55.00 88 LYS A N 1
ATOM 719 C CA . LYS A 1 88 ? 46.395 -19.830 -18.772 1.00 55.00 88 LYS A CA 1
ATOM 720 C C . LYS A 1 88 ? 46.540 -21.054 -19.696 1.00 55.00 88 LYS A C 1
ATOM 722 O O . LYS A 1 88 ? 46.980 -22.110 -19.259 1.00 55.00 88 LYS A O 1
ATOM 727 N N . SER A 1 89 ? 46.270 -20.881 -20.988 1.00 44.31 89 SER A N 1
ATOM 728 C CA . SER A 1 89 ? 46.784 -21.774 -22.025 1.00 44.31 89 SER A CA 1
ATOM 729 C C . SER A 1 89 ? 47.655 -20.983 -22.996 1.00 44.31 89 SER A C 1
ATOM 731 O O . SER A 1 89 ? 47.261 -19.965 -23.559 1.00 44.31 89 SER A O 1
ATOM 733 N N . SER A 1 90 ? 48.899 -21.442 -23.053 1.00 43.91 90 SER A N 1
ATOM 734 C CA . SER A 1 90 ? 50.093 -20.896 -23.695 1.00 43.91 90 SER A CA 1
ATOM 735 C C . SER A 1 90 ? 49.945 -20.679 -25.216 1.00 43.91 90 SER A C 1
ATOM 737 O O . SER A 1 90 ? 49.121 -21.345 -25.845 1.00 43.91 90 SER A O 1
ATOM 739 N N . PRO A 1 91 ? 50.762 -19.808 -25.848 1.00 54.84 91 PRO A N 1
ATOM 740 C CA . PRO A 1 91 ? 50.645 -19.483 -27.261 1.00 54.84 91 PRO A CA 1
ATOM 741 C C . PRO A 1 91 ? 51.370 -20.530 -28.114 1.00 54.84 91 PRO A C 1
ATOM 743 O O . PRO A 1 91 ? 52.582 -20.706 -28.004 1.00 54.84 91 PRO A O 1
ATOM 746 N N . ALA A 1 92 ? 50.644 -21.188 -29.013 1.00 40.91 92 ALA A N 1
ATOM 747 C CA . ALA A 1 92 ? 51.238 -21.947 -30.106 1.00 40.91 92 ALA A CA 1
ATOM 748 C C . ALA A 1 92 ? 50.681 -21.407 -31.424 1.00 40.91 92 ALA A C 1
ATOM 750 O O . ALA A 1 92 ? 49.516 -21.604 -31.767 1.00 40.91 92 ALA A O 1
ATOM 751 N N . GLN A 1 93 ? 51.526 -20.654 -32.125 1.00 54.91 93 GLN A N 1
ATOM 752 C CA . GLN A 1 93 ? 51.274 -20.169 -33.476 1.00 54.91 93 GLN A CA 1
ATOM 753 C C . GLN A 1 93 ? 50.982 -21.338 -34.430 1.00 54.91 93 GLN A C 1
ATOM 755 O O . GLN A 1 93 ? 51.676 -22.354 -34.353 1.00 54.91 93 GLN A O 1
ATOM 760 N N . PRO A 1 94 ? 50.080 -21.188 -35.410 1.00 45.88 94 PRO A N 1
ATOM 761 C CA . PRO A 1 94 ? 50.162 -21.965 -36.636 1.00 45.88 94 PRO A CA 1
ATOM 762 C C . PRO A 1 94 ? 51.100 -21.281 -37.657 1.00 45.88 94 PRO A C 1
ATOM 764 O O . PRO A 1 94 ? 51.160 -20.048 -37.719 1.00 45.88 94 PRO A O 1
ATOM 767 N N . PRO A 1 95 ? 51.852 -22.066 -38.449 1.00 48.88 95 PRO A N 1
ATOM 768 C CA . PRO A 1 95 ? 52.858 -21.560 -39.373 1.00 48.88 95 PRO A CA 1
ATOM 769 C C . PRO A 1 95 ? 52.249 -20.925 -40.631 1.00 48.88 95 PRO A C 1
ATOM 771 O O . PRO A 1 95 ? 51.229 -21.359 -41.162 1.00 48.88 95 PRO A O 1
ATOM 774 N N . PHE A 1 96 ? 52.955 -19.909 -41.121 1.00 48.03 96 PHE A N 1
ATOM 775 C CA . PHE A 1 96 ? 52.846 -19.312 -42.451 1.00 48.03 96 PHE A CA 1
ATOM 776 C C . PHE A 1 96 ? 52.888 -20.376 -43.568 1.00 48.03 96 PHE A C 1
ATOM 778 O O . PHE A 1 96 ? 53.863 -21.118 -43.632 1.00 48.03 96 PHE A O 1
ATOM 785 N N . ASN A 1 97 ? 51.898 -20.392 -44.475 1.00 45.09 97 ASN A N 1
ATOM 786 C CA . ASN A 1 97 ? 52.010 -20.808 -45.892 1.00 45.09 97 ASN A CA 1
ATOM 787 C C . ASN A 1 97 ? 50.662 -20.516 -46.599 1.00 45.09 97 ASN A C 1
ATOM 789 O O . ASN A 1 97 ? 49.667 -21.167 -46.314 1.00 45.09 97 ASN A O 1
ATOM 793 N N . SER A 1 98 ? 50.515 -19.370 -47.265 1.00 39.88 98 SER A N 1
ATOM 794 C CA . SER A 1 98 ? 50.680 -19.151 -48.716 1.00 39.88 98 SER A CA 1
ATOM 795 C C . SER A 1 98 ? 49.474 -19.547 -49.571 1.00 39.88 98 SER A C 1
ATOM 797 O O . SER A 1 98 ? 49.097 -20.709 -49.614 1.00 39.88 98 SER A O 1
ATOM 799 N N . SER A 1 99 ? 48.994 -18.537 -50.311 1.00 46.22 99 SER A N 1
ATOM 800 C CA . SER A 1 99 ? 48.242 -18.588 -51.575 1.00 46.22 99 SER A CA 1
ATOM 801 C C . SER A 1 99 ? 46.910 -19.359 -51.537 1.00 46.22 99 SER A C 1
ATOM 803 O O . SER A 1 99 ? 46.829 -20.523 -51.188 1.00 46.22 99 SER A O 1
ATOM 805 N N . ASN A 1 100 ? 45.784 -18.740 -51.892 1.00 45.53 100 ASN A N 1
ATOM 806 C CA . ASN A 1 100 ? 45.473 -18.486 -53.294 1.00 45.53 100 ASN A CA 1
ATOM 807 C C . ASN A 1 100 ? 44.601 -17.238 -53.498 1.00 45.53 100 ASN A C 1
ATOM 809 O O . ASN A 1 100 ? 43.593 -17.019 -52.834 1.00 45.53 100 ASN A O 1
ATOM 813 N N . SER A 1 101 ? 45.036 -16.469 -54.492 1.00 44.00 101 SER A N 1
ATOM 814 C CA . SER A 1 101 ? 44.310 -15.493 -55.303 1.00 44.00 101 SER A CA 1
ATOM 815 C C . SER A 1 101 ? 42.876 -15.920 -55.650 1.00 44.00 101 SER A C 1
ATOM 817 O O . SER A 1 101 ? 42.684 -17.084 -55.985 1.00 44.00 101 SER A O 1
ATOM 819 N N . CYS A 1 102 ? 41.905 -14.994 -55.675 1.00 44.56 102 CYS A N 1
ATOM 820 C CA . CYS A 1 102 ? 41.104 -14.732 -56.884 1.00 44.56 102 CYS A CA 1
ATOM 821 C C . CYS A 1 102 ? 40.108 -13.564 -56.703 1.00 44.56 102 CYS A C 1
ATOM 823 O O . CYS A 1 102 ? 39.277 -13.539 -55.800 1.00 44.56 102 CYS A O 1
ATOM 825 N N . THR A 1 103 ? 40.221 -12.624 -57.637 1.00 50.81 103 THR A N 1
ATOM 826 C CA . THR A 1 103 ? 39.344 -11.526 -58.093 1.00 50.81 103 THR A CA 1
ATOM 827 C C . THR A 1 103 ? 37.829 -11.795 -58.033 1.00 50.81 103 THR A C 1
ATOM 829 O O . THR A 1 103 ? 37.387 -12.875 -58.404 1.00 50.81 103 THR A O 1
ATOM 832 N N . SER A 1 104 ? 36.955 -10.840 -57.683 1.00 47.12 104 SER A N 1
ATOM 833 C CA . SER A 1 104 ? 36.385 -9.802 -58.583 1.00 47.12 104 SER A CA 1
ATOM 834 C C . SER A 1 104 ? 35.451 -8.897 -57.748 1.00 47.12 104 SER A C 1
ATOM 836 O O . SER A 1 104 ? 34.683 -9.409 -56.946 1.00 47.12 104 SER A O 1
ATOM 838 N N . GLN A 1 105 ? 35.627 -7.572 -57.694 1.00 48.69 105 GLN A N 1
ATOM 839 C CA . GLN A 1 105 ? 35.094 -6.530 -58.594 1.00 48.69 105 GLN A CA 1
ATOM 840 C C . GLN A 1 105 ? 33.559 -6.417 -58.710 1.00 48.69 105 GLN A C 1
ATOM 842 O O . GLN A 1 105 ? 32.880 -7.404 -58.966 1.00 48.69 105 GLN A O 1
ATOM 847 N N . LYS A 1 106 ? 33.123 -5.137 -58.757 1.00 52.38 106 LYS A N 1
ATOM 848 C CA . LYS A 1 106 ? 32.005 -4.568 -59.550 1.00 52.38 106 LYS A CA 1
ATOM 849 C C . LYS A 1 106 ? 30.664 -4.408 -58.807 1.00 52.38 106 LYS A C 1
ATOM 851 O O . LYS A 1 106 ? 30.194 -5.358 -58.213 1.00 52.38 106 LYS A O 1
ATOM 856 N N . THR A 1 107 ? 29.901 -3.311 -58.845 1.00 54.44 107 THR A N 1
ATOM 857 C CA . THR A 1 107 ? 30.014 -1.874 -59.181 1.00 54.44 107 THR A CA 1
ATOM 858 C C . THR A 1 107 ? 28.648 -1.270 -58.821 1.00 54.44 107 THR A C 1
ATOM 860 O O . THR A 1 107 ? 27.631 -1.950 -58.902 1.00 54.44 107 THR A O 1
ATOM 863 N N . SER A 1 108 ? 28.663 0.010 -58.455 1.00 51.78 108 SER A N 1
ATOM 864 C CA . SER A 1 108 ? 27.622 1.043 -58.561 1.00 51.78 108 SER A CA 1
ATOM 865 C C . SER A 1 108 ? 26.297 0.715 -59.262 1.00 51.78 108 SER A C 1
ATOM 867 O O . SER A 1 108 ? 26.299 0.196 -60.373 1.00 51.78 108 SER A O 1
ATOM 869 N N . GLN A 1 109 ? 25.204 1.280 -58.737 1.00 54.59 109 GLN A N 1
ATOM 870 C CA . GLN A 1 109 ? 24.401 2.373 -59.337 1.00 54.59 109 GLN A CA 1
ATOM 871 C C . GLN A 1 109 ? 23.028 2.456 -58.625 1.00 54.59 109 GLN A C 1
ATOM 873 O O . GLN A 1 109 ? 22.588 1.447 -58.096 1.00 54.59 109 GLN A O 1
ATOM 878 N N . LYS A 1 110 ? 22.211 3.520 -58.606 1.00 55.16 110 LYS A N 1
ATOM 879 C CA . LYS A 1 110 ? 22.232 4.979 -58.880 1.00 55.16 110 LYS A CA 1
ATOM 880 C C . LYS A 1 110 ? 20.738 5.326 -59.118 1.00 55.16 110 LYS A C 1
ATOM 882 O O . LYS A 1 110 ? 20.125 4.608 -59.896 1.00 55.16 110 LYS A O 1
ATOM 887 N N . LEU A 1 111 ? 20.236 6.452 -58.577 1.00 52.09 111 LEU A N 1
ATOM 888 C CA . LEU A 1 111 ? 19.015 7.200 -59.007 1.00 52.09 111 LEU A CA 1
ATOM 889 C C . LEU A 1 111 ? 17.649 6.492 -58.819 1.00 52.09 111 LEU A C 1
ATOM 891 O O . LEU A 1 111 ? 17.588 5.278 -58.821 1.00 52.09 111 LEU A O 1
ATOM 895 N N . SER A 1 112 ? 16.474 7.123 -58.723 1.00 47.22 112 SER A N 1
ATOM 896 C CA . SER A 1 112 ? 15.951 8.499 -58.578 1.00 47.22 112 SER A CA 1
ATOM 897 C C . SER A 1 112 ? 14.414 8.400 -58.650 1.00 47.22 112 SER A C 1
ATOM 899 O O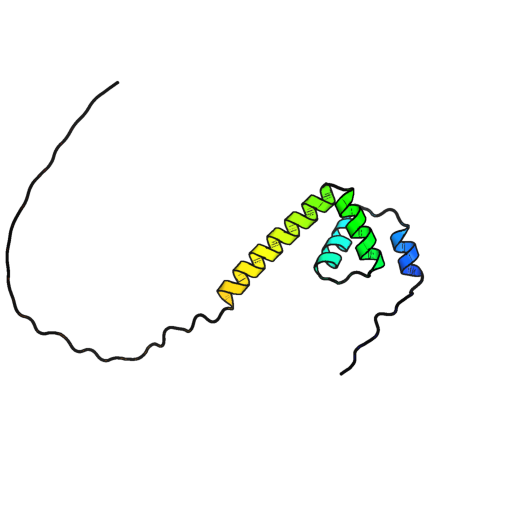 . SER A 1 112 ? 13.936 7.459 -59.278 1.00 47.22 112 SER A O 1
ATOM 901 N N . ALA A 1 113 ? 13.707 9.457 -58.215 1.00 50.72 113 ALA A N 1
ATOM 902 C CA . ALA A 1 113 ? 12.330 9.820 -58.611 1.00 50.72 113 ALA A CA 1
ATOM 903 C C . ALA A 1 113 ? 11.220 8.900 -58.060 1.00 50.72 113 ALA A C 1
ATOM 905 O O . ALA A 1 113 ? 11.438 7.725 -57.820 1.00 50.72 113 ALA A O 1
ATOM 906 N N . ALA A 1 114 ? 9.975 9.303 -57.860 1.00 50.59 114 ALA A N 1
ATOM 907 C CA . ALA A 1 114 ? 9.240 10.563 -57.785 1.00 50.59 114 ALA A CA 1
ATOM 908 C C . ALA A 1 114 ? 7.810 10.114 -57.434 1.00 50.59 114 ALA A C 1
ATOM 910 O O . ALA A 1 114 ? 7.384 9.067 -57.928 1.00 50.59 114 ALA A O 1
ATOM 911 N N . SER A 1 115 ? 7.076 10.873 -56.627 1.00 51.56 115 SER A N 1
ATOM 912 C CA . SER A 1 115 ? 5.615 11.054 -56.711 1.00 51.56 115 SER A CA 1
ATOM 913 C C . SER A 1 115 ? 5.210 12.155 -55.746 1.00 51.56 115 SER A C 1
ATOM 915 O O . SER A 1 115 ? 5.718 12.128 -54.604 1.00 51.56 115 SER A O 1
#

Organism: NCBI:txid1666911

Foldseek 3Di:
DDDDDPPPDDVVVVVVLPDDDDPVRLLVLLVCVVVVNDDPSSVVSLVVCCVPPPVSVVSNVVVVVVVVVVVVVCCVVPPPPPPPPPPDDDDDDDDDDDDDDDDDDDDDDDDDDDD